Protein AF-A0A0A1W756-F1 (afdb_monomer_lite)

InterPro domains:
  IPR001387 Cro/C1-type, helix-turn-helix domain [PF01381] (8-50)
  IPR001387 Cro/C1-type, helix-turn-helix domain [PS50943] (5-63)
  IPR001387 Cro/C1-type, helix-turn-helix domain [SM00530] (4-61)
  IPR001387 Cro/C1-type, helix-turn-helix domain [cd00093] (4-50)
  IPR010982 Lambda repressor-like, DNA-binding domain superfamily [G3DSA:1.10.260.40] (4-53)
  IPR010982 Lambda repressor-like, DNA-binding domain superfamily [SSF47413] (3-53)

Sequence (84 aa):
MPLRLVDWRKKRGLTQGQLADAIDVSQSHISQIERSKNPVVPSPEVMERIYRYTAGEVEPNSFYDIPRWRRLLDAALSALARAA

Secondary structure (DSSP, 8-state):
-PPPHHHHHHHTT--HHHHHHHTTS-HHHHHHHH-SSSPPPPPHHHHHHHHHHTTTSS-GGGGSPPPHHHHHHHHHHHHHHHH-

Structure (mmCIF, N/CA/C/O backbone):
data_AF-A0A0A1W756-F1
#
_entry.id   AF-A0A0A1W756-F1
#
loop_
_atom_site.group_PDB
_atom_site.id
_atom_site.type_symbol
_atom_site.label_atom_id
_atom_site.label_alt_id
_atom_site.label_comp_id
_atom_site.label_asym_id
_atom_site.label_entity_id
_atom_site.label_seq_id
_atom_site.pdbx_PDB_ins_code
_atom_site.Cartn_x
_atom_site.Cartn_y
_atom_site.Cartn_z
_atom_site.occupancy
_atom_site.B_iso_or_equiv
_atom_site.auth_seq_id
_atom_site.auth_comp_id
_atom_site.auth_asym_id
_atom_site.auth_atom_id
_atom_site.pdbx_PDB_model_num
ATOM 1 N N . MET A 1 1 ? 4.830 -2.030 -15.632 1.00 59.16 1 MET A N 1
ATOM 2 C CA . MET A 1 1 ? 5.206 -1.566 -14.280 1.00 59.16 1 MET A CA 1
ATOM 3 C C . MET A 1 1 ? 4.488 -2.455 -13.286 1.00 59.16 1 MET A C 1
ATOM 5 O O . MET A 1 1 ? 3.311 -2.708 -13.541 1.00 59.16 1 MET A O 1
ATOM 9 N N . PRO A 1 2 ? 5.137 -2.931 -12.213 1.00 66.19 2 PRO A N 1
ATOM 10 C CA . PRO A 1 2 ? 4.388 -3.571 -11.146 1.00 66.19 2 PRO A CA 1
ATOM 11 C C . PRO A 1 2 ? 3.395 -2.542 -10.598 1.00 66.19 2 PRO A C 1
ATOM 13 O O . PRO A 1 2 ? 3.691 -1.344 -10.505 1.00 66.19 2 PRO A O 1
ATOM 16 N N . LEU A 1 3 ? 2.159 -2.980 -10.392 1.00 82.88 3 LEU A N 1
ATOM 17 C CA . LEU A 1 3 ? 1.055 -2.084 -10.092 1.00 82.88 3 LEU A CA 1
ATOM 18 C C . LEU A 1 3 ? 1.332 -1.448 -8.726 1.00 82.88 3 LEU A C 1
ATOM 20 O O . LEU A 1 3 ? 1.753 -2.136 -7.792 1.00 82.88 3 LEU A O 1
ATOM 24 N N . ARG A 1 4 ? 1.127 -0.134 -8.579 1.00 91.88 4 ARG A N 1
ATOM 25 C CA . ARG A 1 4 ? 1.162 0.450 -7.233 1.00 91.88 4 ARG A CA 1
ATOM 26 C C . ARG A 1 4 ? -0.086 0.014 -6.488 1.00 91.88 4 ARG A C 1
ATOM 28 O O . ARG A 1 4 ? -1.166 -0.076 -7.075 1.00 91.88 4 ARG A O 1
ATOM 35 N N . LEU A 1 5 ? 0.049 -0.171 -5.180 1.00 96.12 5 LEU A N 1
ATOM 36 C CA . LEU A 1 5 ? -1.044 -0.637 -4.329 1.00 96.12 5 LEU A CA 1
ATOM 37 C C . LEU A 1 5 ? -2.311 0.225 -4.457 1.00 96.12 5 LEU A C 1
ATOM 39 O O . LEU A 1 5 ? -3.407 -0.309 -4.601 1.00 96.12 5 LEU A O 1
ATOM 43 N N . VAL A 1 6 ? -2.149 1.552 -4.509 1.00 96.00 6 VAL A N 1
ATOM 44 C CA . VAL A 1 6 ? -3.266 2.496 -4.677 1.00 96.00 6 VAL A CA 1
ATOM 45 C C . VAL A 1 6 ? -4.015 2.303 -5.996 1.00 96.00 6 VAL A C 1
ATOM 47 O O . VAL A 1 6 ? -5.241 2.405 -6.033 1.00 96.00 6 VAL A O 1
ATOM 50 N N . ASP A 1 7 ? -3.291 2.003 -7.072 1.00 95.06 7 ASP A N 1
ATOM 51 C CA . ASP A 1 7 ? -3.860 1.838 -8.407 1.00 95.06 7 ASP A CA 1
ATOM 52 C C . ASP A 1 7 ? -4.592 0.486 -8.492 1.00 95.06 7 ASP A C 1
ATOM 54 O O . ASP A 1 7 ? -5.737 0.424 -8.947 1.00 95.06 7 ASP A O 1
ATOM 58 N N . TRP A 1 8 ? -3.988 -0.572 -7.935 1.00 96.75 8 TRP A N 1
ATOM 59 C CA . TRP A 1 8 ? -4.606 -1.892 -7.762 1.00 96.75 8 TRP A CA 1
ATOM 60 C C . TRP A 1 8 ? -5.920 -1.818 -6.978 1.00 96.75 8 TRP A C 1
ATOM 62 O O . TRP A 1 8 ? -6.960 -2.304 -7.434 1.00 96.75 8 TRP A O 1
ATOM 72 N N . ARG A 1 9 ? -5.883 -1.169 -5.808 1.00 97.81 9 ARG A N 1
ATOM 73 C CA . ARG A 1 9 ? -7.013 -1.069 -4.881 1.00 97.81 9 ARG A CA 1
ATOM 74 C C . ARG A 1 9 ? -8.176 -0.314 -5.514 1.00 97.81 9 ARG A C 1
ATOM 76 O O . ARG A 1 9 ? -9.313 -0.782 -5.470 1.00 97.81 9 ARG A O 1
ATOM 83 N N . LYS A 1 10 ? -7.894 0.838 -6.135 1.00 97.62 10 LYS A N 1
ATOM 84 C CA . LYS A 1 10 ? -8.911 1.658 -6.809 1.00 97.62 10 LYS A CA 1
ATOM 85 C C . LYS A 1 10 ? -9.558 0.925 -7.980 1.00 97.62 10 LYS A C 1
ATOM 87 O O . LYS A 1 10 ? -10.776 0.987 -8.110 1.00 97.62 10 LYS A O 1
ATOM 92 N N . LYS A 1 11 ? -8.781 0.188 -8.783 1.00 97.25 11 LYS A N 1
ATOM 93 C CA . LYS A 1 11 ? -9.308 -0.622 -9.896 1.00 97.25 11 LYS A CA 1
ATOM 94 C C . LYS A 1 11 ? -10.316 -1.682 -9.430 1.00 97.25 11 LYS A C 1
ATOM 96 O O . LYS A 1 11 ? -11.219 -2.026 -10.182 1.00 97.25 11 LYS A O 1
ATOM 101 N N . ARG A 1 12 ? -10.181 -2.171 -8.193 1.00 97.38 12 ARG A N 1
ATOM 102 C CA . ARG A 1 12 ? -11.094 -3.141 -7.564 1.00 97.38 12 ARG A CA 1
ATOM 103 C C . ARG A 1 12 ? -12.223 -2.514 -6.739 1.00 97.38 12 ARG A C 1
ATOM 105 O O . ARG A 1 12 ? -12.990 -3.247 -6.129 1.00 97.38 12 ARG A O 1
ATOM 112 N N . GLY A 1 13 ? -12.329 -1.185 -6.687 1.00 97.94 13 GLY A N 1
ATOM 113 C CA . GLY A 1 13 ? -13.377 -0.502 -5.919 1.00 97.94 13 GLY A CA 1
ATOM 114 C C . GLY A 1 13 ? -13.253 -0.651 -4.397 1.00 97.94 13 GLY A C 1
ATOM 115 O O . GLY A 1 13 ? -14.226 -0.425 -3.686 1.00 97.94 13 GLY A O 1
ATOM 116 N N . LEU A 1 14 ? -12.075 -1.021 -3.886 1.00 98.19 14 LEU A N 1
ATOM 117 C CA . LEU A 1 14 ? -11.853 -1.238 -2.456 1.00 98.19 14 LEU A CA 1
ATOM 118 C C . LEU A 1 14 ? -11.551 0.077 -1.728 1.00 98.19 14 LEU A C 1
ATOM 120 O O . LEU A 1 14 ? -10.771 0.910 -2.207 1.00 98.19 14 LEU A O 1
ATOM 124 N N . THR A 1 15 ? -12.089 0.247 -0.522 1.00 98.56 15 THR A N 1
ATOM 125 C CA . THR A 1 15 ? -11.630 1.283 0.413 1.00 98.56 15 THR A CA 1
ATOM 126 C C . THR A 1 15 ? -10.279 0.894 1.021 1.00 98.56 15 THR A C 1
ATOM 128 O O . THR A 1 15 ? -9.858 -0.262 0.971 1.00 98.56 15 THR A O 1
ATOM 131 N N . GLN A 1 16 ? -9.564 1.860 1.606 1.00 98.62 16 GLN A N 1
ATOM 132 C CA . GLN A 1 16 ? -8.322 1.557 2.331 1.00 98.62 16 GLN A CA 1
ATOM 133 C C . GLN A 1 16 ? -8.572 0.650 3.540 1.00 98.62 16 GLN A C 1
ATOM 135 O O . GLN A 1 16 ? -7.731 -0.193 3.821 1.00 98.62 16 GLN A O 1
ATOM 140 N N . GLY A 1 17 ? -9.718 0.798 4.216 1.00 98.56 17 GLY A N 1
ATOM 141 C CA . GLY A 1 17 ? -10.102 -0.049 5.349 1.00 98.56 17 GLY A CA 1
ATOM 142 C C . GLY A 1 17 ? -10.319 -1.494 4.921 1.00 98.56 17 GLY A C 1
ATOM 143 O O . GLY A 1 17 ? -9.702 -2.381 5.481 1.00 98.56 17 GLY A O 1
ATOM 144 N N . GLN A 1 18 ? -11.059 -1.720 3.831 1.00 98.69 18 GLN A N 1
ATOM 145 C CA . GLN A 1 18 ? -11.278 -3.071 3.298 1.00 98.69 18 GLN A CA 1
ATOM 146 C C . GLN A 1 18 ? -9.974 -3.780 2.913 1.00 98.69 18 GLN A C 1
ATOM 148 O O . GLN A 1 18 ? -9.838 -4.980 3.131 1.00 98.69 18 GLN A O 1
ATOM 153 N N . LEU A 1 19 ? -9.007 -3.054 2.338 1.00 98.56 19 LEU A N 1
ATOM 154 C CA . LEU A 1 19 ? -7.677 -3.613 2.092 1.00 98.56 19 LEU A CA 1
ATOM 155 C C . LEU A 1 19 ? -6.948 -3.902 3.409 1.00 98.56 19 LEU A C 1
ATOM 157 O O . LEU A 1 19 ? -6.363 -4.969 3.549 1.00 98.56 19 LEU A O 1
ATOM 161 N N . ALA A 1 20 ? -6.980 -2.961 4.352 1.00 98.56 20 ALA A N 1
ATOM 162 C CA . ALA A 1 20 ? -6.319 -3.096 5.641 1.00 98.56 20 ALA A CA 1
ATOM 163 C C . ALA A 1 20 ? -6.830 -4.314 6.421 1.00 98.56 20 ALA A C 1
ATOM 165 O O . ALA A 1 20 ? -6.017 -5.095 6.898 1.00 98.56 20 ALA A O 1
ATOM 166 N N . ASP A 1 21 ? -8.148 -4.518 6.456 1.00 98.56 21 ASP A N 1
ATOM 167 C CA . ASP A 1 21 ? -8.793 -5.664 7.096 1.00 98.56 21 ASP A CA 1
ATOM 168 C C . ASP A 1 21 ? -8.381 -6.979 6.413 1.00 98.56 21 ASP A C 1
ATOM 170 O O . ASP A 1 21 ? -8.029 -7.951 7.078 1.00 98.56 21 ASP A O 1
ATOM 174 N N . ALA A 1 22 ? -8.359 -7.009 5.075 1.00 98.19 22 ALA A N 1
ATOM 175 C CA . ALA A 1 22 ? -8.024 -8.209 4.304 1.00 98.19 22 ALA A CA 1
ATOM 176 C C . ALA A 1 22 ? -6.568 -8.670 4.478 1.00 98.19 22 ALA A C 1
ATOM 178 O O . ALA A 1 22 ? -6.273 -9.861 4.369 1.00 98.19 22 ALA A O 1
ATOM 179 N N . ILE A 1 23 ? -5.658 -7.733 4.741 1.00 97.88 23 ILE A N 1
ATOM 180 C CA . ILE A 1 23 ? -4.254 -8.016 5.039 1.00 97.88 23 ILE A CA 1
ATOM 181 C C . ILE A 1 23 ? -3.893 -7.644 6.476 1.00 97.88 23 ILE A C 1
ATOM 183 O O . ILE A 1 23 ? -2.741 -7.304 6.709 1.00 97.88 23 ILE A O 1
ATOM 187 N N . ASP A 1 24 ? -4.868 -7.687 7.392 1.00 98.06 24 ASP A N 1
ATOM 188 C CA . ASP A 1 24 ? -4.775 -7.455 8.843 1.00 98.06 24 ASP A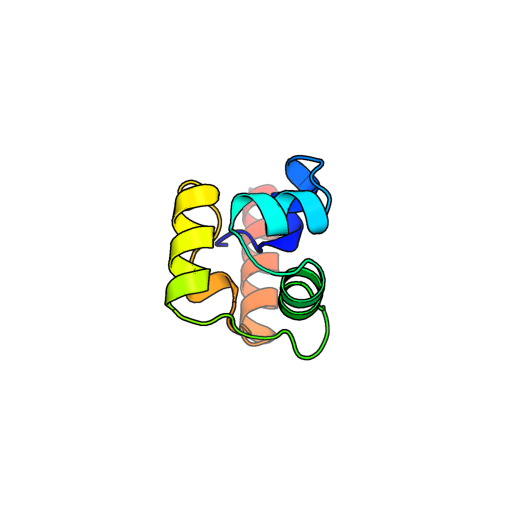 CA 1
ATOM 189 C C . ASP A 1 24 ? -3.646 -6.476 9.267 1.00 98.06 24 ASP A C 1
ATOM 191 O O . ASP A 1 24 ? -2.623 -6.798 9.878 1.00 98.06 24 ASP A O 1
ATOM 195 N N . VAL A 1 25 ? -3.840 -5.224 8.851 1.00 98.25 25 VAL A N 1
ATOM 196 C CA . VAL A 1 25 ? -3.097 -4.030 9.275 1.00 98.25 25 VAL A CA 1
ATOM 197 C C . VAL A 1 25 ? -4.087 -2.897 9.551 1.00 98.25 25 VAL A C 1
ATOM 199 O O . VAL A 1 25 ? -5.272 -2.995 9.253 1.00 98.25 25 VAL A O 1
ATOM 202 N N . SER A 1 26 ? -3.621 -1.768 10.090 1.00 98.50 26 SER A N 1
ATOM 203 C CA . SER A 1 26 ? -4.493 -0.602 10.261 1.00 98.50 26 SER A CA 1
ATOM 204 C C . SER A 1 26 ? -4.746 0.136 8.939 1.00 98.50 26 SER A C 1
ATOM 206 O O . SER A 1 26 ? -3.861 0.260 8.087 1.00 98.50 26 SER A O 1
ATOM 208 N N . GLN A 1 27 ? -5.933 0.733 8.795 1.00 98.38 27 GLN A N 1
ATOM 209 C CA . GLN A 1 27 ? -6.250 1.631 7.675 1.00 98.38 27 GLN A CA 1
ATOM 210 C C . GLN A 1 27 ? -5.254 2.802 7.565 1.00 98.38 27 GLN A C 1
ATOM 212 O O . GLN A 1 27 ? -4.892 3.217 6.463 1.00 98.38 27 GLN A O 1
ATOM 217 N N . SER A 1 28 ? -4.769 3.313 8.704 1.00 98.25 28 SER A N 1
ATOM 218 C CA . SER A 1 28 ? -3.736 4.356 8.749 1.00 98.25 28 SER A CA 1
ATOM 219 C C . SER A 1 28 ? -2.428 3.893 8.098 1.00 98.25 28 SER A C 1
ATOM 221 O O . SER A 1 28 ? -1.822 4.648 7.336 1.00 98.25 28 SER A O 1
ATOM 223 N N . HIS A 1 29 ? -2.030 2.634 8.309 1.00 98.19 29 HIS A N 1
ATOM 224 C CA . HIS A 1 29 ? -0.831 2.073 7.689 1.00 98.19 29 HIS A CA 1
ATOM 225 C C . HIS A 1 29 ? -0.972 1.996 6.161 1.00 98.19 29 HIS A C 1
ATOM 227 O O . HIS A 1 29 ? -0.080 2.449 5.443 1.00 98.19 29 HIS A O 1
ATOM 233 N N . ILE A 1 30 ? -2.127 1.546 5.648 1.00 98.25 30 ILE A N 1
ATOM 234 C CA . ILE A 1 30 ? -2.425 1.587 4.203 1.00 98.25 30 ILE A CA 1
ATOM 235 C C . ILE A 1 30 ? -2.355 3.018 3.667 1.00 98.25 30 ILE A C 1
ATOM 237 O O . ILE A 1 30 ? -1.736 3.264 2.633 1.00 98.25 30 ILE A O 1
ATOM 241 N N . SER A 1 31 ? -2.947 3.976 4.383 1.00 97.94 31 SER A N 1
ATOM 242 C CA . SER A 1 31 ? -2.891 5.386 3.999 1.00 97.94 31 SER A CA 1
ATOM 243 C C . SER A 1 31 ? -1.448 5.877 3.874 1.00 97.94 31 SER A C 1
ATOM 245 O O . SER A 1 31 ? -1.100 6.472 2.857 1.00 97.94 31 SER A O 1
ATOM 247 N N . GLN A 1 32 ? -0.586 5.566 4.848 1.00 97.69 32 GLN A N 1
ATOM 248 C CA . GLN A 1 32 ? 0.829 5.948 4.846 1.00 97.69 32 GLN A CA 1
ATOM 249 C C . GLN A 1 32 ? 1.627 5.340 3.685 1.00 97.69 32 GLN A C 1
ATOM 251 O O . GLN A 1 32 ? 2.482 6.041 3.131 1.00 97.69 32 GLN A O 1
ATOM 256 N N . ILE A 1 33 ? 1.339 4.086 3.321 1.00 96.62 33 ILE A N 1
ATOM 257 C CA . ILE A 1 33 ? 1.934 3.378 2.175 1.00 96.62 33 ILE A CA 1
ATOM 258 C C . ILE A 1 33 ? 1.504 4.031 0.851 1.00 96.62 33 ILE A C 1
ATOM 260 O O . ILE A 1 33 ? 2.320 4.222 -0.046 1.00 96.62 33 ILE A O 1
ATOM 264 N N . GLU A 1 34 ? 0.234 4.423 0.720 1.00 95.88 34 GLU A N 1
ATOM 265 C CA . GLU A 1 34 ? -0.326 4.971 -0.525 1.00 95.88 34 GLU A CA 1
ATOM 266 C C . GLU A 1 34 ? -0.048 6.470 -0.756 1.00 95.88 34 GLU A C 1
ATOM 268 O O . GLU A 1 34 ? -0.453 7.021 -1.787 1.00 95.88 34 GLU A O 1
ATOM 273 N N . ARG A 1 35 ? 0.628 7.161 0.174 1.00 93.19 35 ARG A N 1
ATOM 274 C CA . ARG A 1 35 ? 0.904 8.603 0.049 1.00 93.19 35 ARG A CA 1
ATOM 275 C C . ARG A 1 35 ? 1.734 8.920 -1.192 1.00 93.19 35 ARG A C 1
ATOM 277 O O . ARG A 1 35 ? 2.701 8.246 -1.525 1.00 93.19 35 ARG A O 1
ATOM 284 N N . SER A 1 36 ? 1.410 10.036 -1.839 1.00 86.12 36 SER A N 1
ATOM 285 C CA . SER A 1 36 ? 2.184 10.554 -2.973 1.00 86.12 36 SER A CA 1
ATOM 286 C C . SER A 1 36 ? 3.525 11.171 -2.563 1.00 86.12 36 SER A C 1
ATOM 288 O O . SER A 1 36 ? 4.451 11.201 -3.368 1.00 86.12 36 SER A O 1
ATOM 290 N N . LYS A 1 37 ? 3.632 11.667 -1.324 1.00 85.75 37 LYS A N 1
ATOM 291 C CA . LYS A 1 37 ? 4.834 12.296 -0.768 1.00 85.75 37 LYS A CA 1
ATOM 292 C C . LYS A 1 37 ? 5.327 11.486 0.425 1.00 85.75 37 LYS A C 1
ATOM 294 O O . LYS A 1 37 ? 4.567 11.288 1.371 1.00 85.75 37 LYS A O 1
ATOM 299 N N . ASN A 1 38 ? 6.596 11.078 0.383 1.00 85.44 38 ASN A N 1
ATOM 300 C CA . ASN A 1 38 ? 7.260 10.283 1.422 1.00 85.44 38 ASN A CA 1
ATOM 301 C C . A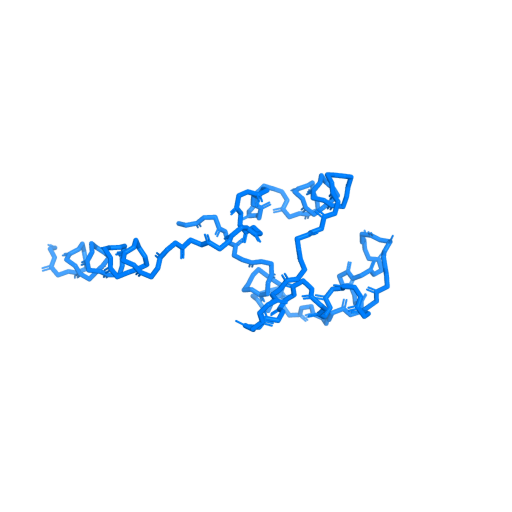SN A 1 38 ? 6.415 9.066 1.869 1.00 85.44 38 ASN A C 1
ATOM 303 O O . ASN A 1 38 ? 6.019 8.988 3.040 1.00 85.44 38 ASN A O 1
ATOM 307 N N . PRO A 1 39 ? 6.066 8.153 0.940 1.00 91.44 39 PRO A N 1
ATOM 308 C CA . PRO A 1 39 ? 5.356 6.930 1.290 1.00 91.44 39 PRO A CA 1
ATOM 309 C C . PRO A 1 39 ? 6.178 6.091 2.267 1.00 91.44 39 PRO A C 1
ATOM 311 O O . PRO A 1 39 ? 7.409 6.082 2.223 1.00 91.44 39 PRO A O 1
ATOM 314 N N . VAL A 1 40 ? 5.487 5.387 3.159 1.00 94.88 40 VAL A N 1
ATOM 315 C CA . VAL A 1 40 ? 6.132 4.384 4.008 1.00 94.88 40 VAL A CA 1
ATOM 316 C C . VAL A 1 40 ? 6.373 3.132 3.177 1.00 94.88 40 VAL A C 1
ATOM 318 O O . VAL A 1 40 ? 5.457 2.631 2.526 1.00 94.88 40 VAL A O 1
ATOM 321 N N . VAL A 1 41 ? 7.602 2.620 3.227 1.00 95.88 41 VAL A N 1
ATOM 322 C CA . VAL A 1 41 ? 7.917 1.282 2.730 1.00 95.88 41 VAL A CA 1
ATOM 323 C C . VAL A 1 41 ? 7.448 0.279 3.797 1.00 95.88 41 VAL A C 1
ATOM 325 O O . VAL A 1 41 ? 7.918 0.367 4.934 1.00 95.88 41 VAL A O 1
ATOM 328 N N . PRO A 1 42 ? 6.507 -0.630 3.486 1.00 97.00 42 PRO A N 1
ATOM 329 C CA . PRO A 1 42 ? 6.025 -1.623 4.445 1.00 97.00 42 PRO A CA 1
ATOM 330 C C . PRO A 1 42 ? 7.139 -2.591 4.870 1.00 97.00 42 PRO A C 1
ATOM 332 O O . PRO A 1 42 ? 8.153 -2.730 4.188 1.00 97.00 42 PRO A O 1
ATOM 335 N N . SER A 1 43 ? 6.954 -3.292 5.991 1.00 97.62 43 SER A N 1
ATOM 336 C CA . SER A 1 43 ? 7.866 -4.372 6.387 1.00 97.62 43 SER A CA 1
ATOM 337 C C . SER A 1 43 ? 7.822 -5.536 5.379 1.00 97.62 43 SER A C 1
ATOM 339 O O . SER A 1 43 ? 6.817 -5.689 4.677 1.00 97.62 43 SER A O 1
ATOM 341 N N . PRO A 1 44 ? 8.855 -6.400 5.321 1.00 97.56 44 PRO A N 1
ATOM 342 C CA . PRO A 1 44 ? 8.859 -7.565 4.431 1.00 97.56 44 PRO A CA 1
ATOM 343 C C . PRO A 1 44 ? 7.636 -8.476 4.601 1.00 97.56 44 PRO A C 1
ATOM 345 O O . PRO A 1 44 ? 7.055 -8.920 3.616 1.00 97.56 44 PRO A O 1
ATOM 348 N N . GLU A 1 45 ? 7.191 -8.682 5.840 1.00 98.06 45 GLU A N 1
ATOM 349 C CA . GLU A 1 45 ? 5.989 -9.462 6.148 1.00 98.06 45 GLU A CA 1
ATOM 350 C C . GLU A 1 45 ? 4.723 -8.831 5.543 1.00 98.06 45 GLU A C 1
ATOM 352 O O . GLU A 1 45 ? 3.912 -9.508 4.913 1.00 98.06 45 GLU A O 1
ATOM 357 N N . VAL A 1 46 ? 4.564 -7.509 5.661 1.00 98.12 46 VAL A N 1
ATOM 358 C CA . VAL A 1 46 ? 3.428 -6.797 5.058 1.00 98.12 46 VAL A CA 1
ATOM 359 C C . VAL A 1 46 ? 3.523 -6.810 3.530 1.00 98.12 46 VAL A C 1
ATOM 361 O O . VAL A 1 46 ? 2.504 -6.990 2.865 1.00 98.12 46 VAL A O 1
ATOM 364 N N . MET A 1 47 ? 4.725 -6.688 2.954 1.00 98.06 47 MET A N 1
ATOM 365 C CA . MET A 1 47 ? 4.927 -6.838 1.507 1.00 98.06 47 MET A CA 1
ATOM 366 C C . MET A 1 47 ? 4.493 -8.219 1.012 1.00 98.06 47 MET A C 1
ATOM 368 O O . MET A 1 47 ? 3.825 -8.306 -0.014 1.00 98.06 47 MET A O 1
ATOM 372 N N . GLU A 1 48 ? 4.827 -9.287 1.737 1.00 98.00 48 GLU A N 1
ATOM 373 C CA . GLU A 1 48 ? 4.428 -10.653 1.390 1.00 98.00 48 GLU A CA 1
ATOM 374 C C . GLU A 1 48 ? 2.904 -10.828 1.431 1.00 98.00 48 GLU A C 1
ATOM 376 O O . GLU A 1 48 ? 2.318 -11.396 0.505 1.00 98.00 48 GLU A O 1
ATOM 381 N N . ARG A 1 49 ? 2.244 -10.289 2.463 1.00 98.44 49 ARG A N 1
ATOM 382 C CA . ARG A 1 49 ? 0.776 -10.307 2.580 1.00 98.44 49 ARG A CA 1
ATOM 383 C C . ARG A 1 49 ? 0.117 -9.575 1.415 1.00 98.44 49 ARG A C 1
ATOM 385 O O . ARG A 1 49 ? -0.814 -10.109 0.814 1.00 98.44 49 ARG A O 1
ATOM 392 N N . ILE A 1 50 ? 0.635 -8.401 1.047 1.00 98.00 50 ILE A N 1
ATOM 393 C CA . ILE A 1 50 ? 0.158 -7.650 -0.121 1.00 98.00 50 ILE A CA 1
ATOM 394 C C . ILE A 1 50 ? 0.395 -8.449 -1.406 1.00 98.00 50 ILE A C 1
ATOM 396 O O . ILE A 1 50 ? -0.527 -8.609 -2.202 1.00 98.00 50 ILE A O 1
ATOM 400 N N . TYR A 1 51 ? 1.593 -8.990 -1.613 1.00 97.75 51 TYR A N 1
ATOM 401 C CA . TYR A 1 51 ? 1.920 -9.766 -2.809 1.00 97.75 51 TYR A CA 1
ATOM 402 C C . TYR A 1 51 ? 0.967 -10.957 -2.987 1.00 97.75 51 TYR A C 1
ATOM 404 O O . TYR A 1 51 ? 0.392 -11.138 -4.060 1.00 97.75 51 TYR A O 1
ATOM 412 N N . ARG A 1 52 ? 0.717 -11.721 -1.915 1.00 98.06 52 ARG A N 1
ATOM 413 C CA . ARG A 1 52 ? -0.224 -12.852 -1.931 1.00 98.06 52 ARG A CA 1
ATOM 414 C C . ARG A 1 52 ? -1.662 -12.406 -2.187 1.00 98.06 52 ARG A C 1
ATOM 416 O O . ARG A 1 52 ? -2.315 -12.964 -3.064 1.00 98.06 52 ARG A O 1
ATOM 423 N N . TYR A 1 53 ? -2.144 -11.389 -1.472 1.00 98.06 53 TYR A N 1
ATOM 424 C CA . TYR A 1 53 ? -3.518 -10.891 -1.620 1.00 98.06 53 TYR A CA 1
ATOM 425 C C . TYR A 1 53 ? -3.790 -10.312 -3.015 1.00 98.06 53 TYR A C 1
ATOM 427 O O . TYR A 1 53 ? -4.889 -10.428 -3.554 1.00 98.06 53 TYR A O 1
ATOM 435 N N . THR A 1 54 ? -2.769 -9.714 -3.627 1.00 96.81 54 THR A N 1
ATOM 436 C CA . THR A 1 54 ? -2.853 -9.124 -4.967 1.00 96.81 54 THR A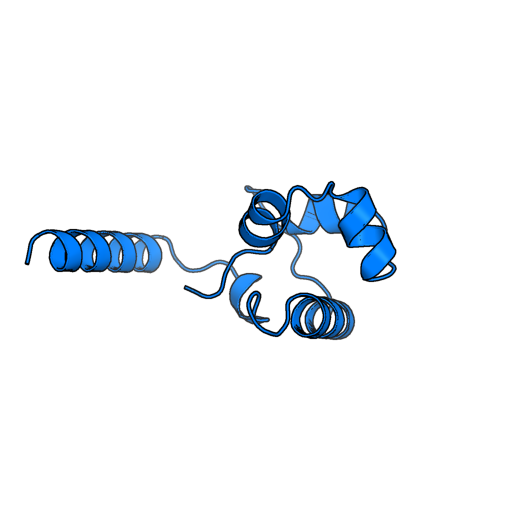 CA 1
ATOM 437 C C . THR A 1 54 ? -2.553 -10.117 -6.089 1.00 96.81 54 THR A C 1
ATOM 439 O O . THR A 1 54 ? -2.524 -9.706 -7.247 1.00 96.81 54 THR A O 1
ATOM 442 N N . ALA A 1 55 ? -2.335 -11.399 -5.768 1.00 96.19 55 ALA A N 1
ATOM 443 C CA . ALA A 1 55 ? -1.927 -12.443 -6.711 1.00 96.19 55 ALA A CA 1
ATOM 444 C C . ALA A 1 55 ? -0.705 -12.041 -7.565 1.00 96.19 55 ALA A C 1
ATOM 446 O O . ALA A 1 55 ? -0.627 -12.348 -8.752 1.00 96.19 55 ALA A O 1
ATOM 447 N N . GLY A 1 56 ? 0.239 -11.318 -6.958 1.00 94.94 56 GLY A N 1
ATOM 448 C CA . GLY A 1 56 ? 1.455 -10.836 -7.608 1.00 94.94 56 GLY A CA 1
ATOM 449 C C . GLY A 1 56 ? 1.296 -9.592 -8.483 1.00 94.94 56 GLY A C 1
ATOM 450 O O . GLY A 1 56 ? 2.287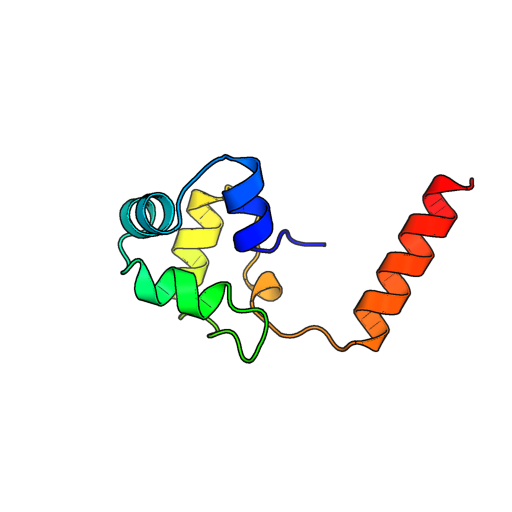 -9.115 -9.025 1.00 94.94 56 GLY A O 1
ATOM 451 N N . GLU A 1 57 ? 0.098 -9.007 -8.597 1.00 95.00 57 GLU A N 1
ATOM 452 C CA . GLU A 1 57 ? -0.080 -7.752 -9.346 1.00 95.00 57 GLU A CA 1
ATOM 453 C C . GLU A 1 57 ? 0.667 -6.570 -8.702 1.00 95.00 57 GLU A C 1
ATOM 455 O O . GLU A 1 57 ? 1.065 -5.634 -9.403 1.00 95.00 57 GLU A O 1
ATOM 460 N N . VAL A 1 58 ? 0.862 -6.603 -7.377 1.00 95.62 58 VAL A N 1
ATOM 461 C CA . VAL A 1 58 ? 1.683 -5.641 -6.631 1.00 95.62 58 VAL A CA 1
ATOM 462 C C . VAL A 1 58 ? 2.937 -6.349 -6.122 1.00 95.62 58 VAL A C 1
ATOM 464 O O . VAL A 1 58 ? 2.894 -7.111 -5.158 1.00 95.62 58 VAL A O 1
ATOM 467 N N . GLU A 1 59 ? 4.069 -6.083 -6.767 1.00 94.44 59 GLU A N 1
ATOM 468 C CA . GLU A 1 59 ? 5.369 -6.640 -6.382 1.00 94.44 59 GLU A CA 1
ATOM 469 C C . GLU A 1 59 ? 6.020 -5.840 -5.238 1.00 94.44 59 GLU A C 1
ATOM 471 O O . GLU A 1 59 ? 5.784 -4.635 -5.123 1.00 94.44 59 GLU A O 1
ATOM 476 N N . PRO A 1 60 ? 6.930 -6.441 -4.444 1.00 93.44 60 PRO A N 1
ATOM 477 C CA . PRO A 1 60 ? 7.705 -5.716 -3.430 1.00 93.44 60 PRO A CA 1
ATOM 478 C C . PRO A 1 60 ? 8.443 -4.482 -3.975 1.00 93.44 60 PRO A C 1
ATOM 480 O O . PRO A 1 60 ? 8.549 -3.456 -3.305 1.00 93.44 60 PRO A O 1
ATOM 483 N N . ASN A 1 61 ? 8.904 -4.536 -5.228 1.00 90.62 61 ASN A N 1
ATOM 484 C CA . ASN A 1 61 ? 9.591 -3.406 -5.848 1.00 90.62 61 ASN A CA 1
ATOM 485 C C . ASN A 1 61 ? 8.661 -2.197 -6.116 1.00 90.62 61 ASN A C 1
ATOM 487 O O . ASN A 1 61 ? 9.150 -1.085 -6.302 1.00 90.62 61 ASN A O 1
ATOM 491 N N . SER A 1 62 ? 7.331 -2.371 -6.078 1.00 90.88 62 SER A N 1
ATOM 492 C CA . SER A 1 62 ? 6.352 -1.277 -6.212 1.00 90.88 62 SER A CA 1
ATOM 493 C C . SER A 1 62 ? 6.381 -0.270 -5.059 1.00 90.88 62 SER A C 1
ATOM 495 O O . SER A 1 62 ? 5.810 0.814 -5.199 1.00 90.88 62 SER A O 1
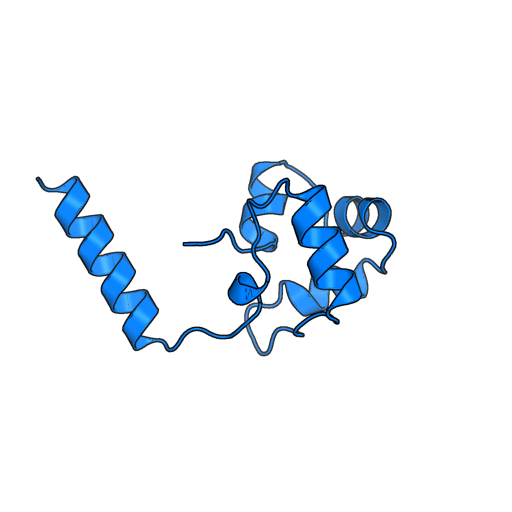ATOM 497 N N . PHE A 1 63 ? 6.991 -0.612 -3.919 1.00 92.19 63 PHE A N 1
ATOM 498 C CA . PHE A 1 63 ? 7.021 0.252 -2.733 1.00 92.19 63 PHE A CA 1
ATOM 499 C C . PHE A 1 63 ? 8.222 1.199 -2.684 1.00 92.19 63 PHE A C 1
ATOM 501 O O . PHE A 1 63 ? 8.222 2.133 -1.884 1.00 92.19 63 PHE A O 1
ATOM 508 N N . TYR A 1 64 ? 9.231 0.991 -3.529 1.00 88.12 64 TYR A N 1
ATOM 509 C CA . TYR A 1 64 ? 10.426 1.829 -3.555 1.00 88.12 64 TYR A CA 1
ATOM 510 C C . TYR A 1 64 ? 10.282 2.979 -4.549 1.00 88.12 64 TYR A C 1
ATOM 512 O O . TYR A 1 64 ? 9.641 2.858 -5.598 1.00 88.12 64 TYR A O 1
ATOM 520 N N . ASP A 1 65 ? 10.890 4.120 -4.220 1.00 78.38 65 ASP A N 1
ATOM 521 C CA . ASP A 1 65 ? 10.855 5.268 -5.114 1.00 78.38 65 ASP A CA 1
ATOM 522 C C . ASP A 1 65 ? 11.718 4.989 -6.344 1.00 78.38 65 ASP A C 1
ATOM 524 O O . ASP A 1 65 ? 12.927 4.765 -6.263 1.00 78.38 65 ASP A O 1
ATOM 528 N N . ILE A 1 66 ? 11.076 4.996 -7.505 1.00 73.44 66 ILE A N 1
ATOM 529 C CA . ILE A 1 66 ? 11.780 4.879 -8.772 1.00 73.44 66 ILE A CA 1
ATOM 530 C C . ILE A 1 66 ? 12.191 6.291 -9.197 1.00 73.44 66 ILE A C 1
ATOM 532 O O . ILE A 1 66 ? 11.319 7.168 -9.275 1.00 73.44 66 ILE A O 1
ATOM 536 N N . PRO A 1 67 ? 13.476 6.526 -9.524 1.00 77.69 67 PRO A N 1
ATOM 537 C CA . PRO A 1 67 ? 13.947 7.832 -9.954 1.00 77.69 67 PRO A CA 1
ATOM 538 C C . PRO A 1 67 ? 13.081 8.447 -11.059 1.00 77.69 67 PRO A C 1
ATOM 540 O O . PRO A 1 67 ? 12.660 7.762 -11.997 1.00 77.69 67 PRO A O 1
ATOM 543 N N . ARG A 1 68 ? 12.870 9.770 -10.988 1.00 74.44 68 ARG A N 1
ATOM 544 C CA . ARG A 1 68 ? 12.045 10.533 -11.946 1.00 74.44 68 ARG A CA 1
ATOM 545 C C . ARG A 1 68 ? 12.385 10.220 -13.408 1.00 74.44 68 ARG A C 1
ATOM 547 O O . ARG A 1 68 ? 11.473 10.081 -14.216 1.00 74.44 68 ARG A O 1
ATOM 554 N N . TRP A 1 69 ? 13.670 10.087 -13.745 1.00 78.94 69 TRP A N 1
ATOM 555 C CA . TRP A 1 69 ? 14.122 9.822 -15.116 1.00 78.94 69 TRP A CA 1
ATOM 556 C C . TRP A 1 69 ? 13.610 8.485 -15.669 1.00 78.94 69 TRP A C 1
AT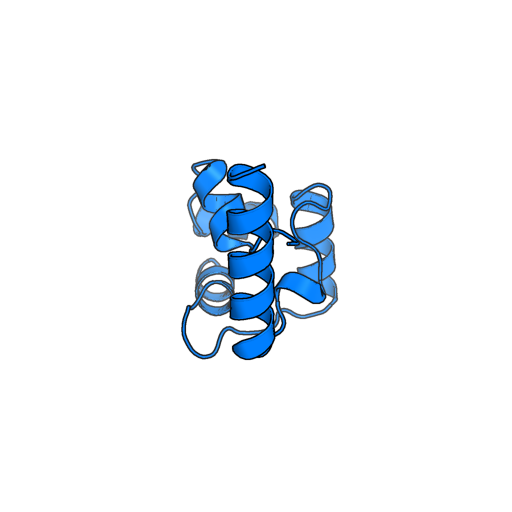OM 558 O O . TRP A 1 69 ? 13.298 8.396 -16.852 1.00 78.94 69 TRP A O 1
ATOM 568 N N . ARG A 1 70 ? 13.440 7.466 -14.820 1.00 78.12 70 ARG A N 1
ATOM 569 C CA . ARG A 1 70 ? 12.952 6.152 -15.249 1.00 78.12 70 ARG A CA 1
ATOM 570 C C . ARG A 1 70 ? 11.448 6.160 -15.513 1.00 78.12 70 ARG A C 1
ATOM 572 O O . ARG A 1 70 ? 11.006 5.579 -16.494 1.00 78.12 70 ARG A O 1
ATOM 579 N N . ARG A 1 71 ? 10.680 6.921 -14.721 1.00 73.19 71 ARG A N 1
ATOM 580 C CA . ARG A 1 71 ? 9.251 7.169 -14.999 1.00 73.19 71 ARG A CA 1
ATOM 581 C C . ARG A 1 71 ? 9.045 7.876 -16.342 1.00 73.19 71 ARG A C 1
ATOM 583 O O . ARG A 1 71 ? 8.116 7.544 -17.071 1.00 73.19 71 ARG A O 1
ATOM 590 N N . LEU A 1 72 ? 9.906 8.847 -16.664 1.00 81.38 72 LEU A N 1
ATOM 591 C CA . LEU A 1 72 ? 9.858 9.560 -17.945 1.00 81.38 72 LEU A CA 1
ATOM 592 C C . LEU A 1 72 ? 10.179 8.632 -19.123 1.00 81.38 72 LEU A C 1
ATOM 594 O O . LEU A 1 72 ? 9.485 8.685 -20.136 1.00 81.38 72 LEU A O 1
ATOM 598 N N . LEU A 1 73 ? 11.183 7.763 -18.972 1.00 85.44 73 LEU A N 1
ATOM 599 C CA . LEU A 1 73 ? 11.548 6.775 -19.985 1.00 85.44 73 LEU A CA 1
ATOM 600 C C . LEU A 1 73 ? 10.385 5.819 -20.294 1.00 85.44 73 LEU A C 1
ATOM 602 O O . LEU A 1 73 ? 10.026 5.651 -21.456 1.00 85.44 73 LEU A O 1
ATOM 606 N N . ASP A 1 74 ? 9.747 5.253 -19.269 1.00 80.06 74 ASP A N 1
ATOM 607 C CA . ASP A 1 74 ? 8.633 4.312 -19.451 1.00 80.06 74 ASP A CA 1
ATOM 608 C C . ASP A 1 74 ? 7.418 4.967 -20.128 1.00 80.06 74 ASP A C 1
ATOM 610 O O . ASP A 1 74 ? 6.773 4.365 -20.995 1.00 80.06 74 ASP A O 1
ATOM 614 N N . ALA A 1 75 ? 7.108 6.215 -19.757 1.00 81.25 75 ALA A N 1
ATOM 615 C CA . ALA A 1 75 ? 6.032 6.982 -20.379 1.00 81.25 75 ALA A CA 1
ATOM 616 C C . ALA A 1 75 ? 6.308 7.231 -21.870 1.00 81.25 75 ALA A C 1
ATOM 618 O O . ALA A 1 75 ? 5.405 7.061 -22.693 1.00 81.25 75 ALA A O 1
ATOM 619 N N . ALA A 1 76 ? 7.553 7.574 -22.217 1.00 86.94 76 ALA A N 1
ATOM 620 C CA . ALA A 1 76 ? 7.976 7.762 -23.601 1.00 86.94 76 ALA A CA 1
ATOM 621 C C . ALA A 1 76 ? 7.873 6.456 -24.409 1.00 86.94 76 ALA A C 1
ATOM 623 O O . ALA A 1 76 ? 7.264 6.449 -25.478 1.00 86.94 76 ALA A O 1
ATOM 624 N N . LEU A 1 77 ? 8.375 5.337 -23.874 1.00 90.50 77 LEU A N 1
ATOM 625 C CA . LEU A 1 77 ? 8.286 4.019 -24.520 1.00 90.50 77 LEU A CA 1
ATOM 626 C C . LEU A 1 77 ? 6.829 3.584 -24.748 1.00 90.50 77 LEU A C 1
ATOM 628 O O . LEU A 1 77 ? 6.477 3.119 -25.829 1.00 90.50 77 LEU A O 1
ATOM 632 N N . SER A 1 78 ? 5.957 3.797 -23.759 1.00 87.25 78 SER A N 1
ATOM 633 C CA . SER A 1 78 ? 4.529 3.457 -23.857 1.00 87.25 78 SER A CA 1
ATOM 634 C C . SER A 1 78 ? 3.763 4.339 -24.849 1.00 87.25 78 SER A C 1
ATOM 636 O O . SER A 1 78 ? 2.716 3.934 -25.353 1.00 87.25 78 SER A O 1
ATOM 638 N N . ALA A 1 79 ? 4.212 5.576 -25.077 1.00 88.81 79 ALA A N 1
ATOM 639 C CA . ALA A 1 79 ? 3.641 6.455 -26.094 1.00 88.81 79 ALA A CA 1
ATOM 640 C C . ALA A 1 79 ? 4.071 6.014 -27.500 1.00 88.81 79 ALA A C 1
ATOM 642 O O . ALA A 1 79 ? 3.220 5.900 -28.377 1.00 88.81 79 ALA A O 1
ATOM 643 N N . LEU A 1 80 ? 5.356 5.686 -27.680 1.00 91.31 80 LEU A N 1
ATOM 644 C CA . LEU A 1 80 ? 5.892 5.167 -28.942 1.00 91.31 80 LEU A CA 1
ATOM 645 C C . LEU A 1 80 ? 5.199 3.867 -29.367 1.00 91.31 80 LEU A C 1
ATOM 647 O O . LEU A 1 80 ? 4.771 3.757 -30.508 1.00 91.31 80 LEU A O 1
ATOM 651 N N . ALA A 1 81 ? 5.008 2.921 -28.443 1.00 89.06 81 ALA A N 1
ATOM 652 C CA . ALA A 1 81 ? 4.347 1.646 -28.736 1.00 89.06 81 ALA A CA 1
ATOM 653 C C . ALA A 1 81 ? 2.867 1.781 -29.143 1.00 89.06 81 ALA A C 1
ATOM 655 O O . ALA A 1 81 ? 2.335 0.890 -29.786 1.00 89.06 81 ALA A O 1
ATOM 656 N N . ARG A 1 82 ? 2.191 2.871 -28.752 1.00 84.69 82 ARG A N 1
ATOM 657 C CA . ARG A 1 82 ? 0.802 3.161 -29.158 1.00 84.69 82 ARG A CA 1
ATOM 658 C C . ARG A 1 82 ? 0.704 3.875 -30.506 1.00 84.69 82 ARG A C 1
ATOM 660 O O . ARG A 1 82 ? -0.393 3.977 -31.043 1.00 84.69 82 ARG A O 1
ATOM 667 N N . ALA A 1 83 ? 1.812 4.435 -30.986 1.00 80.56 83 ALA A N 1
ATOM 668 C CA . ALA A 1 83 ? 1.895 5.167 -32.246 1.00 80.56 83 ALA A CA 1
ATOM 669 C C . ALA A 1 83 ? 2.406 4.301 -33.413 1.00 80.56 83 ALA A C 1
ATOM 671 O O . ALA A 1 83 ? 2.386 4.765 -34.551 1.00 80.56 83 ALA A O 1
ATOM 672 N N . ALA A 1 84 ? 2.878 3.087 -33.118 1.00 69.56 84 ALA A N 1
ATOM 673 C CA . ALA A 1 84 ? 3.247 2.050 -34.078 1.00 69.56 84 ALA A CA 1
ATOM 674 C C . ALA A 1 84 ? 2.070 1.093 -34.304 1.00 69.56 84 ALA A C 1
ATOM 676 O O . ALA A 1 84 ? 1.938 0.610 -35.449 1.00 69.56 84 ALA A O 1
#

Organism: NCBI:txid1219049

pLDDT: mean 91.66, std 8.74, range [59.16, 98.69]

Foldseek 3Di:
DQDAPVRLCVVVVHQLCRVCVQLVHDSVLSVQQPDPPNRDLDDPSSQVSSCVVSVNSHHSVSSDDDDPVVVVVVVVVVVVVVVD

Radius of gyration: 14.1 Å; chains: 1; bounding box: 28×25×44 Å